Protein AF-A0A4W3H104-F1 (afdb_monomer_lite)

Structure (mmCIF, N/CA/C/O backbone):
data_AF-A0A4W3H104-F1
#
_entry.id   AF-A0A4W3H104-F1
#
loop_
_atom_site.group_PDB
_atom_site.id
_atom_site.type_symbol
_atom_site.label_atom_id
_atom_site.label_alt_id
_atom_site.label_comp_id
_atom_site.label_asym_id
_atom_site.label_entity_id
_atom_site.label_seq_id
_atom_site.pdbx_PDB_ins_code
_atom_site.Cartn_x
_atom_site.Cartn_y
_atom_site.Cartn_z
_atom_site.occupancy
_atom_site.B_iso_or_equiv
_atom_site.auth_seq_id
_atom_site.auth_comp_id
_atom_site.auth_asym_id
_atom_site.auth_atom_id
_atom_site.pdbx_PDB_model_num
ATOM 1 N N . MET A 1 1 ? 24.171 56.704 5.851 1.00 39.62 1 MET A N 1
ATOM 2 C CA . MET A 1 1 ? 23.236 55.945 4.999 1.00 39.62 1 MET A CA 1
ATOM 3 C C . MET A 1 1 ? 23.713 54.503 5.005 1.00 39.62 1 MET A C 1
ATOM 5 O O . MET A 1 1 ? 24.760 54.225 4.436 1.00 39.62 1 MET A O 1
ATOM 9 N N . SER A 1 2 ? 23.057 53.636 5.770 1.00 44.50 2 SER A N 1
ATOM 10 C CA . SER A 1 2 ? 23.425 52.221 5.900 1.00 44.50 2 SER A CA 1
ATOM 11 C C . SER A 1 2 ? 22.992 51.464 4.639 1.00 44.50 2 SER A C 1
ATOM 13 O O . SER A 1 2 ? 21.861 51.690 4.205 1.00 44.50 2 SER A O 1
ATOM 15 N N . PRO A 1 3 ? 23.820 50.593 4.036 1.00 44.66 3 PRO A N 1
ATOM 16 C CA . PRO A 1 3 ? 23.336 49.691 3.009 1.00 44.66 3 PRO A CA 1
ATOM 17 C C . PRO A 1 3 ? 22.601 48.520 3.668 1.00 44.66 3 PRO A C 1
ATOM 19 O O . PRO A 1 3 ? 23.023 47.961 4.681 1.00 44.66 3 PRO A O 1
ATOM 22 N N . SER A 1 4 ? 21.448 48.237 3.090 1.00 45.84 4 SER A N 1
ATOM 23 C CA . SER A 1 4 ? 20.409 47.339 3.554 1.00 45.84 4 SER A CA 1
ATOM 24 C C . SER A 1 4 ? 20.796 45.863 3.426 1.00 45.84 4 SER A C 1
ATOM 26 O O . SER A 1 4 ? 21.405 45.459 2.443 1.00 45.84 4 SER A O 1
ATOM 28 N N . CYS A 1 5 ? 20.380 45.091 4.432 1.00 51.78 5 CYS A N 1
ATOM 29 C CA . CYS A 1 5 ? 19.907 43.704 4.395 1.00 51.78 5 CYS A CA 1
ATOM 30 C C . CYS A 1 5 ? 20.330 42.823 3.202 1.00 51.78 5 CYS A C 1
ATOM 32 O O . CYS A 1 5 ? 19.723 42.880 2.137 1.00 51.78 5 CYS A O 1
ATOM 34 N N . LEU A 1 6 ? 21.251 41.890 3.451 1.00 42.16 6 LEU A N 1
ATOM 35 C CA . LEU A 1 6 ? 21.235 40.584 2.787 1.00 42.16 6 LEU A CA 1
ATOM 36 C C . LEU A 1 6 ? 20.348 39.659 3.636 1.00 42.16 6 LEU A C 1
ATOM 38 O O . LEU A 1 6 ? 20.689 39.441 4.804 1.00 42.16 6 LEU A O 1
ATOM 42 N N . PRO A 1 7 ? 19.203 39.163 3.130 1.00 42.78 7 PRO A N 1
ATOM 43 C CA . PRO A 1 7 ? 18.495 38.091 3.804 1.00 42.78 7 PRO A CA 1
ATOM 44 C C . PRO A 1 7 ? 19.377 36.837 3.792 1.00 42.78 7 PRO A C 1
ATOM 46 O O . PRO A 1 7 ? 20.099 36.551 2.838 1.00 42.78 7 PRO A O 1
ATOM 49 N N . THR A 1 8 ? 19.366 36.172 4.938 1.00 53.94 8 THR A N 1
ATOM 50 C CA . THR A 1 8 ? 20.047 34.929 5.283 1.00 53.94 8 THR A CA 1
ATOM 51 C C . THR A 1 8 ? 19.989 33.895 4.162 1.00 53.94 8 THR A C 1
ATOM 53 O O . THR A 1 8 ? 18.928 33.691 3.586 1.00 53.94 8 THR A O 1
ATOM 56 N N . GLY A 1 9 ? 21.131 33.240 3.918 1.00 50.03 9 GLY A N 1
ATOM 57 C CA . GLY A 1 9 ? 21.355 32.206 2.908 1.00 50.03 9 GLY A CA 1
ATOM 58 C C . GLY A 1 9 ? 20.162 31.296 2.638 1.00 50.03 9 GLY A C 1
ATOM 59 O O . GLY A 1 9 ? 19.893 30.364 3.389 1.00 50.03 9 GLY A O 1
ATOM 60 N N . GLU A 1 10 ? 19.491 31.566 1.527 1.00 46.28 10 GLU A N 1
ATOM 61 C CA . GLU A 1 10 ? 18.663 30.598 0.831 1.00 46.28 10 GLU A CA 1
ATOM 62 C C . GLU A 1 10 ? 19.593 29.771 -0.060 1.00 46.28 10 GLU A C 1
ATOM 64 O O . GLU A 1 10 ? 20.192 30.274 -1.012 1.00 46.28 10 GLU A O 1
ATOM 69 N N . ASP A 1 11 ? 19.798 28.512 0.321 1.00 55.34 11 ASP A N 1
ATOM 70 C CA . ASP A 1 11 ? 20.547 27.544 -0.469 1.00 55.34 11 ASP A CA 1
ATOM 71 C C . ASP A 1 11 ? 19.751 27.286 -1.769 1.00 55.34 11 ASP A C 1
ATOM 73 O O . ASP A 1 11 ? 18.634 26.766 -1.709 1.00 55.34 11 ASP A O 1
ATOM 77 N N . PRO A 1 12 ? 20.267 27.625 -2.969 1.00 51.31 12 PRO A N 1
ATOM 78 C CA . PRO A 1 12 ? 19.542 27.463 -4.238 1.00 51.31 12 PRO A CA 1
ATOM 79 C C . PRO A 1 12 ? 19.333 25.990 -4.644 1.00 51.31 12 PRO A C 1
ATOM 81 O O . PRO A 1 12 ? 18.870 25.706 -5.748 1.00 51.31 12 PRO A O 1
ATOM 84 N N . LEU A 1 13 ? 19.697 25.049 -3.770 1.00 52.78 13 LEU A N 1
ATOM 85 C CA . LEU A 1 13 ? 19.540 23.610 -3.945 1.00 52.78 13 LEU A CA 1
ATOM 86 C C . LEU A 1 13 ? 18.269 23.050 -3.291 1.00 52.78 13 LEU A C 1
ATOM 88 O O . LEU A 1 13 ? 17.824 21.984 -3.714 1.00 52.78 13 LEU A O 1
ATOM 92 N N . ASP A 1 14 ? 17.651 23.752 -2.332 1.00 50.72 14 ASP A N 1
ATOM 93 C CA . ASP A 1 14 ? 16.428 23.256 -1.678 1.00 50.72 14 ASP A CA 1
ATOM 94 C C . ASP A 1 14 ? 15.233 23.238 -2.644 1.00 50.72 14 ASP A C 1
ATOM 96 O O . ASP A 1 14 ? 14.489 22.261 -2.697 1.00 50.72 14 ASP A O 1
ATOM 100 N N . SER A 1 15 ? 15.121 24.241 -3.522 1.00 49.41 15 SER A N 1
ATOM 101 C CA . SER A 1 15 ? 14.058 24.327 -4.538 1.00 49.41 15 SER A CA 1
ATOM 102 C C . SER A 1 15 ? 14.244 23.367 -5.724 1.00 49.41 15 SER A C 1
ATOM 104 O O . SER A 1 15 ? 13.292 23.039 -6.435 1.00 49.41 15 SER A O 1
ATOM 106 N N . LEU A 1 16 ? 15.463 22.865 -5.952 1.00 50.09 16 LEU A N 1
ATOM 107 C CA . LEU A 1 16 ? 15.752 21.901 -7.023 1.00 50.09 16 LEU A CA 1
ATOM 108 C C . LEU A 1 16 ? 15.310 20.476 -6.663 1.00 50.09 16 LEU A C 1
ATOM 110 O O . LEU A 1 16 ? 15.001 19.680 -7.555 1.00 50.09 16 LEU A O 1
ATOM 114 N N . ASN A 1 17 ? 15.255 20.152 -5.371 1.00 53.25 17 ASN A N 1
ATOM 115 C CA . ASN A 1 17 ? 14.889 18.819 -4.913 1.00 53.25 17 ASN A CA 1
ATOM 116 C C . ASN A 1 17 ? 13.368 18.591 -4.999 1.00 53.25 17 ASN A C 1
ATOM 118 O O . ASN A 1 17 ? 12.931 17.559 -5.510 1.00 53.25 17 ASN A O 1
ATOM 122 N N . GLU A 1 18 ? 12.566 19.589 -4.623 1.00 52.66 18 GLU A N 1
ATOM 123 C CA . GLU A 1 18 ? 11.091 19.559 -4.659 1.00 52.66 18 GLU A CA 1
ATOM 124 C C . GLU A 1 18 ? 10.566 19.392 -6.096 1.00 52.66 18 GLU A C 1
ATOM 126 O O . GLU A 1 18 ? 9.766 18.502 -6.392 1.00 52.66 18 GLU A O 1
ATOM 131 N N . HIS A 1 19 ? 11.114 20.171 -7.037 1.00 54.62 19 HIS A N 1
ATOM 132 C CA . HIS A 1 19 ? 10.745 20.100 -8.452 1.00 54.62 19 HIS A CA 1
ATOM 133 C C . HIS A 1 19 ? 11.105 18.763 -9.120 1.00 54.62 19 HIS A C 1
ATOM 135 O O . HIS A 1 19 ? 10.423 18.336 -10.060 1.00 54.62 19 HIS A O 1
ATOM 141 N N . SER A 1 20 ? 12.152 18.075 -8.652 1.00 58.81 20 SER A N 1
ATOM 142 C CA . SER A 1 20 ? 12.543 16.761 -9.178 1.00 58.81 20 SER A CA 1
ATOM 143 C C . SER A 1 20 ? 11.587 15.655 -8.724 1.00 58.81 20 SER A C 1
ATOM 145 O O . SER A 1 20 ? 11.252 14.751 -9.492 1.00 58.81 20 SER A O 1
ATOM 147 N N . VAL A 1 21 ? 11.083 15.771 -7.499 1.00 62.28 21 VAL A N 1
ATOM 148 C CA . VAL A 1 21 ? 10.255 14.770 -6.838 1.00 62.28 21 VAL A CA 1
ATOM 149 C C . VAL A 1 21 ? 8.843 14.723 -7.432 1.00 62.28 21 VAL A C 1
ATOM 151 O O . VAL A 1 21 ? 8.380 13.646 -7.820 1.00 62.28 21 VAL A O 1
ATOM 154 N N . ASP A 1 22 ? 8.191 15.875 -7.609 1.00 62.59 22 ASP A N 1
ATOM 155 C CA . ASP A 1 22 ? 6.884 15.958 -8.279 1.00 62.59 22 ASP A CA 1
ATOM 156 C C . ASP A 1 22 ? 6.960 15.523 -9.749 1.00 62.59 22 ASP A C 1
ATOM 158 O O . ASP A 1 22 ? 6.057 14.862 -10.276 1.00 62.59 22 ASP A O 1
ATOM 162 N N . SER A 1 23 ? 8.083 15.815 -10.409 1.00 65.75 23 SER A N 1
ATOM 163 C CA . SER A 1 23 ? 8.339 15.381 -11.783 1.00 65.75 23 SER A CA 1
ATOM 164 C C . SER A 1 23 ? 8.490 13.857 -11.881 1.00 65.75 23 SER A C 1
ATOM 166 O O . SER A 1 23 ? 7.892 13.231 -12.761 1.00 65.75 23 SER A O 1
ATOM 168 N N . VAL A 1 24 ? 9.222 13.227 -10.955 1.00 68.94 24 VAL A N 1
ATOM 169 C CA . VAL A 1 24 ? 9.373 11.762 -10.887 1.00 68.94 24 VAL A CA 1
ATOM 170 C C . VAL A 1 24 ? 8.042 11.088 -10.554 1.00 68.94 24 VAL A C 1
ATOM 172 O O . VAL A 1 24 ? 7.685 10.098 -11.198 1.00 68.94 24 VAL A O 1
ATOM 175 N N . ALA A 1 25 ? 7.262 11.637 -9.619 1.00 69.25 25 ALA A N 1
ATOM 176 C CA . ALA A 1 25 ? 5.919 11.149 -9.311 1.00 69.25 25 ALA A CA 1
ATOM 177 C C . ALA A 1 25 ? 4.981 11.255 -10.527 1.00 69.25 25 ALA A C 1
ATOM 179 O O . ALA A 1 25 ? 4.214 10.328 -10.808 1.00 69.25 25 ALA A O 1
ATOM 180 N N . GLY A 1 26 ? 5.081 12.344 -11.297 1.00 68.56 26 GLY A N 1
ATOM 181 C CA . GLY A 1 26 ? 4.360 12.543 -12.553 1.00 68.56 26 GLY A CA 1
ATOM 182 C C . GLY A 1 26 ? 4.702 11.489 -13.609 1.00 68.56 26 GLY A C 1
ATOM 183 O O . GLY A 1 26 ? 3.797 10.883 -14.190 1.00 68.56 26 GLY A O 1
ATOM 184 N N . VAL A 1 27 ? 5.992 11.204 -13.811 1.00 71.38 27 VAL A N 1
ATOM 185 C CA . VAL A 1 27 ? 6.467 10.163 -14.741 1.00 71.38 27 VAL A CA 1
ATOM 186 C C . VAL A 1 27 ? 6.055 8.768 -14.273 1.00 71.38 27 VAL A C 1
ATOM 188 O O . VAL A 1 27 ? 5.571 7.973 -15.077 1.00 71.38 27 VAL A O 1
ATOM 191 N N . LEU A 1 28 ? 6.161 8.474 -12.976 1.00 65.25 28 LEU A N 1
ATOM 192 C CA . LEU A 1 28 ? 5.734 7.200 -12.397 1.00 65.25 28 LEU A CA 1
ATOM 193 C C . LEU A 1 28 ? 4.221 6.988 -12.579 1.00 65.25 28 LEU A C 1
ATOM 195 O O . LEU A 1 28 ? 3.778 5.917 -12.997 1.00 65.25 28 LEU A O 1
ATOM 199 N N . LYS A 1 29 ? 3.419 8.035 -12.352 1.00 70.00 29 LYS A N 1
ATOM 200 C CA . LYS A 1 29 ? 1.968 8.034 -12.584 1.00 70.00 29 LYS A CA 1
ATOM 201 C C . LYS A 1 29 ? 1.625 7.837 -14.064 1.00 70.00 29 LYS A C 1
ATOM 203 O O . LYS A 1 29 ? 0.693 7.094 -14.377 1.00 70.00 29 LYS A O 1
ATOM 208 N N . LEU A 1 30 ? 2.374 8.463 -14.975 1.00 65.06 30 LEU A N 1
ATOM 209 C CA . LEU A 1 30 ? 2.233 8.276 -16.424 1.00 65.06 30 LEU A CA 1
ATOM 210 C C . LEU A 1 30 ? 2.604 6.854 -16.855 1.00 65.06 30 LEU A C 1
ATOM 212 O O . LEU A 1 30 ? 1.867 6.250 -17.632 1.00 65.06 30 LEU A O 1
ATOM 216 N N . TYR A 1 31 ? 3.674 6.289 -16.299 1.00 67.56 31 TYR A N 1
ATOM 217 C CA . TYR A 1 31 ? 4.085 4.909 -16.544 1.00 67.56 31 TYR A CA 1
ATOM 218 C C . TYR A 1 31 ? 3.001 3.921 -16.099 1.00 67.56 31 TYR A C 1
ATOM 220 O O . TYR A 1 31 ? 2.607 3.039 -16.859 1.00 67.56 31 TYR A O 1
ATOM 228 N N . PHE A 1 32 ? 2.421 4.126 -14.913 1.00 68.19 32 PHE A N 1
ATOM 229 C CA . PHE A 1 32 ? 1.307 3.311 -14.420 1.00 68.19 32 PHE A CA 1
ATOM 230 C C . PHE A 1 32 ? 0.045 3.430 -15.279 1.00 68.19 32 PHE A C 1
ATOM 232 O O . PHE A 1 32 ? -0.689 2.453 -15.423 1.00 68.19 32 PHE A O 1
ATOM 239 N N . ARG A 1 33 ? -0.201 4.607 -15.865 1.00 66.69 33 ARG A N 1
ATOM 240 C CA . ARG A 1 33 ? -1.332 4.859 -16.768 1.00 66.69 33 ARG A CA 1
ATOM 241 C C . ARG A 1 33 ? -1.128 4.257 -18.163 1.00 66.69 33 ARG A C 1
ATOM 243 O O . ARG A 1 33 ? -2.111 3.880 -18.791 1.00 66.69 33 ARG A O 1
ATOM 250 N N . GLY A 1 34 ? 0.114 4.190 -18.644 1.00 61.72 34 GLY A N 1
ATOM 251 C CA . GLY A 1 34 ? 0.466 3.677 -19.972 1.00 61.72 34 GLY A CA 1
ATOM 252 C C . GLY A 1 34 ? 0.504 2.150 -20.084 1.00 61.72 34 GLY A C 1
ATOM 253 O O . GLY A 1 34 ? 0.608 1.623 -21.189 1.00 61.72 34 GLY A O 1
ATOM 254 N N . LEU A 1 35 ? 0.411 1.423 -18.968 1.00 64.12 35 LEU A N 1
ATOM 255 C CA . LEU A 1 35 ? 0.382 -0.036 -18.979 1.00 64.12 35 LEU A CA 1
ATOM 256 C C . LEU A 1 35 ? -0.973 -0.549 -19.478 1.00 64.12 35 LEU A C 1
ATOM 258 O O . LEU A 1 35 ? -2.026 -0.219 -18.936 1.00 64.12 35 LEU A O 1
ATOM 262 N N . SER A 1 36 ? -0.938 -1.429 -20.478 1.00 59.03 36 SER A N 1
ATOM 263 C CA . SER A 1 36 ? -2.115 -2.077 -21.075 1.00 59.03 36 SER A CA 1
ATOM 264 C C . SER A 1 36 ? -2.910 -2.940 -20.086 1.00 59.03 36 SER A C 1
ATOM 266 O O . SER A 1 36 ? -4.082 -3.233 -20.320 1.00 59.03 36 SER A O 1
ATOM 268 N N . ARG A 1 37 ? -2.308 -3.301 -18.948 1.00 60.78 37 ARG A N 1
ATOM 269 C CA . ARG A 1 37 ? -2.979 -3.913 -17.800 1.00 60.78 37 ARG A CA 1
ATOM 270 C C . ARG A 1 37 ? -2.819 -2.980 -16.594 1.00 60.78 37 ARG A C 1
ATOM 272 O O . ARG A 1 37 ? -1.681 -2.682 -16.231 1.00 60.78 37 ARG A O 1
ATOM 279 N N . PRO A 1 38 ? -3.914 -2.516 -15.963 1.00 65.00 38 PRO A N 1
ATOM 280 C CA . PRO A 1 38 ? -3.816 -1.607 -14.829 1.00 65.00 38 PRO A CA 1
ATOM 281 C C . PRO A 1 38 ? -3.024 -2.271 -13.701 1.00 65.00 38 PRO A C 1
ATOM 283 O O . PRO A 1 38 ? -3.304 -3.413 -13.336 1.00 65.00 38 PRO A O 1
ATOM 286 N N . ILE A 1 39 ? -2.042 -1.551 -13.147 1.00 66.56 39 ILE A N 1
ATOM 287 C CA . ILE A 1 39 ? -1.211 -2.061 -12.044 1.00 66.56 39 ILE A CA 1
ATOM 288 C C . ILE A 1 39 ? -2.069 -2.428 -10.841 1.00 66.56 39 ILE A C 1
ATOM 290 O O . ILE A 1 39 ? -1.772 -3.403 -10.164 1.00 66.56 39 ILE A O 1
ATOM 294 N N . PHE A 1 40 ? -3.139 -1.680 -10.580 1.00 65.31 40 PHE A N 1
ATOM 295 C CA . PHE A 1 40 ? -4.046 -1.990 -9.490 1.00 65.31 40 PHE A CA 1
ATOM 296 C C . PHE A 1 40 ? -5.239 -2.806 -10.002 1.00 65.31 40 PHE A C 1
ATOM 298 O O . PHE A 1 40 ? -5.976 -2.317 -10.867 1.00 65.31 40 PHE A O 1
ATOM 305 N N . PRO A 1 41 ? -5.474 -4.023 -9.480 1.00 68.00 41 PRO A N 1
ATOM 306 C CA . PRO A 1 41 ? -6.692 -4.758 -9.770 1.00 68.00 41 PRO A CA 1
ATOM 307 C C . PRO A 1 41 ? -7.879 -3.918 -9.300 1.00 68.00 41 PRO A C 1
ATOM 309 O O . PRO A 1 41 ? -8.016 -3.653 -8.104 1.00 68.00 41 PRO A O 1
ATOM 312 N N . LYS A 1 42 ? -8.740 -3.486 -10.229 1.00 70.25 42 LYS A N 1
ATOM 313 C CA . LYS A 1 42 ? -9.936 -2.689 -9.895 1.00 70.25 42 LYS A CA 1
ATOM 314 C C . LYS A 1 42 ? -10.832 -3.414 -8.891 1.00 70.25 42 LYS A C 1
ATOM 316 O O . LYS A 1 42 ? -11.422 -2.787 -8.022 1.00 70.25 42 LYS A O 1
ATOM 321 N N . GLU A 1 43 ? -10.852 -4.738 -8.974 1.00 74.12 43 GLU A N 1
ATOM 322 C CA . GLU A 1 43 ? -11.588 -5.639 -8.087 1.00 74.12 43 GLU A CA 1
ATOM 323 C C . GLU A 1 43 ? -11.173 -5.481 -6.617 1.00 74.12 43 GLU A C 1
ATOM 325 O O . GLU A 1 43 ? -12.009 -5.559 -5.726 1.00 74.12 43 GLU A O 1
ATOM 330 N N . LYS A 1 44 ? -9.899 -5.163 -6.352 1.00 77.25 44 LYS A N 1
ATOM 331 C CA . LYS A 1 44 ? -9.382 -4.982 -4.989 1.00 77.25 44 LYS A CA 1
ATOM 332 C C . LYS A 1 44 ? -9.727 -3.633 -4.383 1.00 77.25 44 LYS A C 1
ATOM 334 O O . LYS A 1 44 ? -9.660 -3.485 -3.169 1.00 77.25 44 LYS A O 1
ATOM 339 N N . PHE A 1 45 ? -10.135 -2.664 -5.198 1.00 82.12 45 PHE A N 1
ATOM 340 C CA . PHE A 1 45 ? -10.575 -1.368 -4.696 1.00 82.12 45 PHE A CA 1
ATOM 341 C C . PHE A 1 45 ? -11.836 -1.499 -3.833 1.00 82.12 45 PHE A C 1
ATOM 343 O O . PHE A 1 45 ? -11.916 -0.874 -2.780 1.00 82.12 45 PHE A O 1
ATOM 350 N N . ALA A 1 46 ? -12.778 -2.359 -4.235 1.00 84.44 46 ALA A N 1
ATOM 351 C CA . ALA A 1 46 ? -13.976 -2.644 -3.451 1.00 84.44 46 ALA A CA 1
ATOM 352 C C . ALA A 1 46 ? -13.624 -3.246 -2.079 1.00 84.44 46 ALA A C 1
ATOM 354 O O . ALA A 1 46 ? -14.097 -2.737 -1.065 1.00 84.44 46 ALA A O 1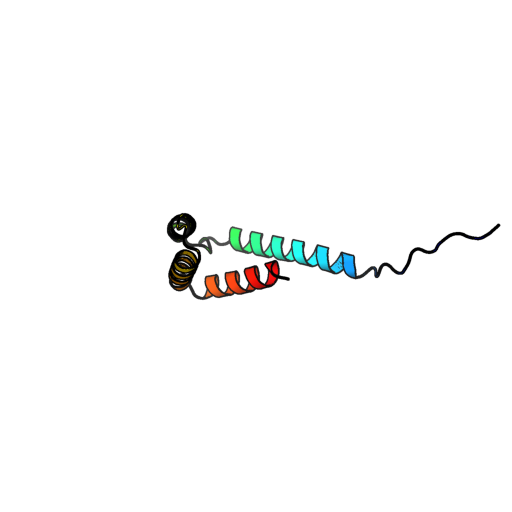
ATOM 355 N N . ASP A 1 47 ? -12.712 -4.229 -2.039 1.00 86.62 47 ASP A N 1
ATOM 356 C CA . ASP A 1 47 ? -12.215 -4.832 -0.792 1.00 86.62 47 ASP A CA 1
ATOM 357 C C . ASP A 1 47 ? -11.646 -3.763 0.167 1.00 86.62 47 ASP A C 1
ATOM 359 O O . ASP A 1 47 ? -11.923 -3.779 1.368 1.00 86.62 47 ASP A O 1
ATOM 363 N N . PHE A 1 48 ? -10.882 -2.793 -0.353 1.00 86.94 48 PHE A N 1
ATOM 364 C CA . PHE A 1 48 ? -10.363 -1.681 0.451 1.00 86.94 48 PHE A CA 1
ATOM 365 C C . PHE A 1 48 ? -11.467 -0.749 0.959 1.00 86.94 48 PHE A C 1
ATOM 367 O O . PHE A 1 48 ? -11.425 -0.358 2.124 1.00 86.94 48 PHE A O 1
ATOM 374 N N . MET A 1 49 ? -12.455 -0.404 0.128 1.00 88.00 49 MET A N 1
ATOM 375 C CA . MET A 1 49 ? -13.573 0.452 0.548 1.00 88.00 49 MET A CA 1
ATOM 376 C C . MET A 1 49 ? -14.381 -0.190 1.678 1.00 88.00 49 MET A C 1
ATOM 378 O O . MET A 1 49 ? -14.743 0.499 2.630 1.00 88.00 49 MET A O 1
ATOM 382 N N . THR A 1 50 ? -14.589 -1.508 1.630 1.00 89.12 50 THR A N 1
ATOM 383 C CA . THR A 1 50 ? -15.218 -2.254 2.728 1.00 89.12 50 THR A CA 1
ATOM 384 C C . THR A 1 50 ? -14.396 -2.169 4.012 1.00 89.12 50 THR A C 1
ATOM 386 O O . THR A 1 50 ? -14.959 -1.935 5.076 1.00 89.12 50 THR A O 1
ATOM 389 N N . CYS A 1 51 ? -13.064 -2.276 3.935 1.00 89.56 51 CYS A N 1
ATOM 390 C CA . CYS A 1 51 ? -12.209 -2.135 5.118 1.00 89.56 51 CYS A CA 1
ATOM 391 C C . CYS A 1 51 ? -12.318 -0.740 5.756 1.00 89.56 51 CYS A C 1
ATOM 393 O O . CYS A 1 51 ? -12.274 -0.616 6.976 1.00 89.56 51 CYS A O 1
ATOM 395 N N . VAL A 1 52 ? -12.441 0.322 4.951 1.00 88.81 52 VAL A N 1
ATOM 396 C CA . VAL A 1 52 ? -12.498 1.710 5.447 1.00 88.81 52 VAL A CA 1
ATOM 397 C C . VAL A 1 52 ? -13.780 1.992 6.236 1.00 88.81 52 VAL A C 1
ATOM 399 O O . VAL A 1 52 ? -13.749 2.812 7.151 1.00 88.81 52 VAL A O 1
ATOM 402 N N . GLN A 1 53 ? -14.870 1.281 5.932 1.00 91.31 53 GLN A N 1
ATOM 403 C CA . GLN A 1 53 ? -16.141 1.377 6.658 1.00 91.31 53 GLN A CA 1
ATOM 404 C C . GLN A 1 53 ? -16.084 0.753 8.062 1.00 91.31 53 GLN A C 1
ATOM 406 O O . GLN A 1 53 ? -16.972 0.998 8.873 1.00 91.31 53 GLN A O 1
ATOM 411 N N . THR A 1 54 ? -15.044 -0.025 8.380 1.00 91.81 54 THR A N 1
ATOM 412 C CA . THR A 1 54 ? -14.846 -0.581 9.721 1.00 91.81 54 THR A CA 1
ATOM 413 C C . THR A 1 54 ? -14.445 0.518 10.710 1.00 91.81 54 THR A C 1
ATOM 415 O O . THR A 1 54 ? -13.381 1.128 10.580 1.00 91.81 54 THR A O 1
ATOM 418 N N . GLU A 1 55 ? -15.270 0.733 11.738 1.00 91.75 55 GLU A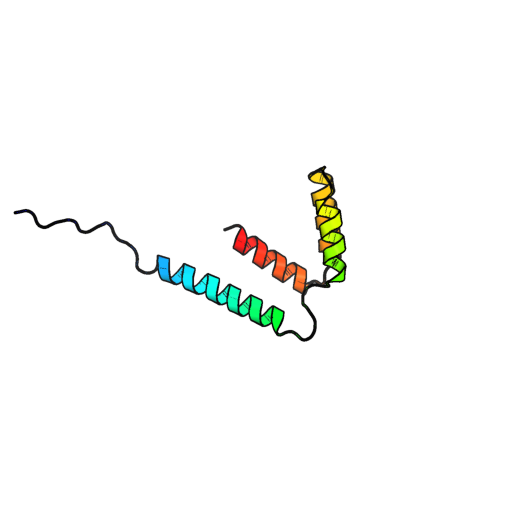 N 1
ATOM 419 C CA . GLU A 1 55 ? -15.043 1.754 12.773 1.00 91.75 55 GLU A CA 1
ATOM 420 C C . GLU A 1 55 ? -13.844 1.428 13.676 1.00 91.75 55 GLU A C 1
ATOM 422 O O . GLU A 1 55 ? -13.061 2.306 14.042 1.00 91.75 55 GLU A O 1
ATOM 427 N N . ASN A 1 56 ? -13.667 0.149 14.020 1.00 94.69 56 ASN A N 1
ATOM 428 C CA . ASN A 1 56 ? -12.567 -0.283 14.872 1.00 94.69 56 ASN A CA 1
ATOM 429 C C . ASN A 1 56 ? -11.232 -0.212 14.113 1.00 94.69 56 ASN A C 1
ATOM 431 O O . ASN A 1 56 ? -11.013 -0.934 13.141 1.00 94.69 56 ASN A O 1
ATOM 435 N N . LEU A 1 57 ? -10.312 0.624 14.602 1.00 93.00 57 LEU A N 1
ATOM 436 C CA . LEU A 1 57 ? -9.013 0.864 13.970 1.00 93.00 57 LEU A CA 1
ATOM 437 C C . LEU A 1 57 ? -8.132 -0.389 13.873 1.00 93.00 57 LEU A C 1
ATOM 439 O O . LEU A 1 57 ? -7.438 -0.559 12.870 1.00 93.00 57 LEU A O 1
ATOM 443 N N . LEU A 1 58 ? -8.151 -1.258 14.889 1.00 94.31 58 LEU A N 1
ATOM 444 C CA . LEU A 1 58 ? -7.343 -2.480 14.912 1.00 94.31 58 LEU A CA 1
ATOM 445 C C . LEU A 1 58 ? -7.875 -3.502 13.908 1.00 94.31 58 LEU A C 1
ATOM 447 O O . LEU A 1 58 ? -7.105 -4.046 13.117 1.00 94.31 58 LEU A O 1
ATOM 451 N N . GLU A 1 59 ? -9.193 -3.700 13.893 1.00 93.44 59 GLU A N 1
ATOM 452 C CA . GLU A 1 59 ? -9.849 -4.584 12.927 1.00 93.44 59 GLU A CA 1
ATOM 453 C C . GLU A 1 59 ? -9.657 -4.060 11.501 1.00 93.44 59 GLU A C 1
ATOM 455 O O . GLU A 1 59 ? -9.272 -4.800 10.599 1.00 93.44 59 GLU A O 1
ATOM 460 N N . ARG A 1 60 ? -9.810 -2.748 11.299 1.00 93.81 60 ARG A N 1
ATOM 461 C CA . ARG A 1 60 ? -9.549 -2.103 10.013 1.00 93.81 60 ARG A CA 1
ATOM 462 C C . ARG A 1 60 ? -8.114 -2.326 9.543 1.00 93.81 60 ARG A C 1
ATOM 464 O O . ARG A 1 60 ? -7.902 -2.704 8.393 1.00 93.81 60 ARG A O 1
ATOM 471 N N . ALA A 1 61 ? -7.123 -2.117 10.410 1.00 91.81 61 ALA A N 1
ATOM 472 C CA . ALA A 1 61 ? -5.718 -2.340 10.075 1.00 91.81 61 ALA A CA 1
ATOM 473 C C . ALA A 1 61 ? -5.446 -3.808 9.708 1.00 91.81 61 ALA A C 1
ATOM 475 O O . ALA A 1 61 ? -4.720 -4.086 8.749 1.00 91.81 61 ALA A O 1
ATOM 476 N N . TYR A 1 62 ? -6.062 -4.748 10.429 1.00 93.81 62 TYR A N 1
ATOM 477 C CA . TYR A 1 62 ? -5.978 -6.173 10.128 1.00 93.81 62 TYR A CA 1
ATOM 478 C C . TYR A 1 62 ? -6.569 -6.509 8.750 1.00 93.81 62 TYR A C 1
ATOM 480 O O . TYR A 1 62 ? -5.899 -7.145 7.930 1.00 93.81 62 TYR A O 1
ATOM 488 N N . GLN A 1 63 ? -7.777 -6.025 8.452 1.00 92.69 63 GLN A N 1
ATOM 489 C CA . GLN A 1 63 ? -8.444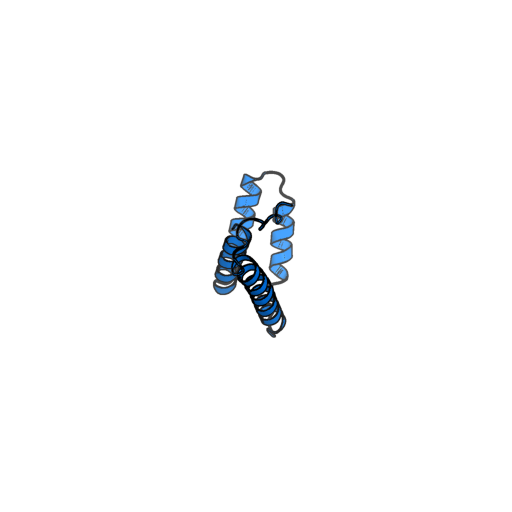 -6.248 7.167 1.00 92.69 63 GLN A CA 1
ATOM 490 C C . GLN A 1 63 ? -7.659 -5.627 6.004 1.00 92.69 63 GLN A C 1
ATOM 492 O O . GLN A 1 63 ? -7.390 -6.302 5.011 1.00 92.69 63 GLN A O 1
ATOM 497 N N . ILE A 1 64 ? -7.166 -4.393 6.156 1.00 91.44 64 ILE A N 1
ATOM 498 C CA . ILE A 1 64 ? -6.302 -3.743 5.157 1.00 91.44 64 ILE A CA 1
ATOM 499 C C . ILE A 1 64 ? -5.044 -4.582 4.906 1.00 91.44 64 ILE A C 1
ATOM 501 O O . ILE A 1 64 ? -4.690 -4.838 3.753 1.00 91.44 64 ILE A O 1
ATOM 505 N N . LYS A 1 65 ? -4.381 -5.071 5.963 1.00 91.19 65 LYS A N 1
ATOM 506 C CA . LYS A 1 65 ? -3.194 -5.931 5.839 1.00 91.19 65 LYS A CA 1
ATOM 507 C C . LYS A 1 65 ? -3.509 -7.228 5.090 1.00 91.19 65 LYS A C 1
ATOM 509 O O . LYS A 1 65 ? -2.700 -7.669 4.272 1.00 91.19 65 LYS A O 1
ATOM 514 N N . LYS A 1 66 ? -4.686 -7.815 5.324 1.00 91.69 66 LYS A N 1
ATOM 515 C CA . LYS A 1 66 ? -5.169 -9.010 4.620 1.00 91.69 66 LYS A CA 1
ATOM 516 C C . LYS A 1 66 ? -5.374 -8.737 3.130 1.00 91.69 66 LYS A C 1
ATOM 518 O O . LYS A 1 66 ? -4.852 -9.490 2.310 1.00 91.69 66 LYS A O 1
ATOM 523 N N . VAL A 1 67 ? -6.043 -7.641 2.769 1.00 90.19 67 VAL A N 1
ATOM 524 C CA . VAL A 1 67 ? -6.253 -7.249 1.363 1.00 90.19 67 VAL A CA 1
ATOM 525 C C . VAL A 1 67 ? -4.916 -6.979 0.669 1.00 90.19 67 VAL A C 1
ATOM 527 O O . VAL A 1 67 ? -4.673 -7.536 -0.404 1.00 90.19 67 VAL A O 1
ATOM 530 N N . ILE A 1 68 ? -4.003 -6.234 1.306 1.00 88.12 68 ILE A N 1
ATOM 531 C CA . ILE A 1 68 ? -2.642 -6.002 0.791 1.00 88.12 68 ILE A CA 1
ATOM 532 C C . ILE A 1 68 ? -1.905 -7.328 0.571 1.00 88.12 68 ILE A C 1
ATOM 534 O O . ILE A 1 68 ? -1.205 -7.485 -0.427 1.00 88.12 68 ILE A O 1
ATOM 538 N N . GLY A 1 69 ? -2.085 -8.304 1.464 1.00 89.31 69 GLY A N 1
ATOM 539 C CA . GLY A 1 69 ? -1.515 -9.645 1.338 1.00 89.31 69 GLY A CA 1
ATOM 540 C C . GLY A 1 69 ? -1.940 -10.390 0.069 1.00 89.31 69 GLY A C 1
ATOM 541 O O . GLY A 1 69 ? -1.152 -11.177 -0.450 1.00 89.31 69 GLY A O 1
ATOM 542 N N . THR A 1 70 ? -3.135 -10.104 -0.461 1.00 88.06 70 THR A N 1
ATOM 543 C CA . THR A 1 70 ? -3.656 -10.715 -1.699 1.00 88.06 70 THR A CA 1
ATOM 544 C C . THR A 1 70 ? -3.165 -10.048 -2.987 1.00 88.06 70 THR A C 1
ATOM 546 O O . 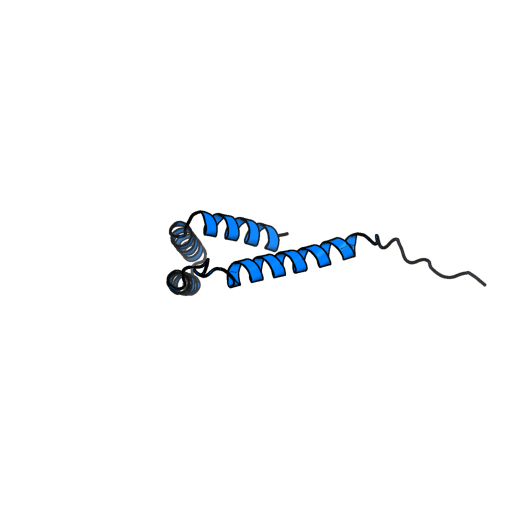THR A 1 70 ? -3.419 -10.560 -4.076 1.00 88.06 70 THR A O 1
ATOM 549 N N . LEU A 1 71 ? -2.467 -8.911 -2.893 1.00 84.81 71 LEU A N 1
ATOM 550 C CA . LEU A 1 71 ? -1.947 -8.204 -4.060 1.00 84.81 71 LEU A CA 1
ATOM 551 C C . LEU A 1 71 ? -0.658 -8.861 -4.595 1.00 84.81 71 LEU A C 1
ATOM 553 O O . LEU A 1 71 ? 0.191 -9.298 -3.810 1.00 84.81 71 LEU A O 1
ATOM 557 N N . PRO A 1 72 ? -0.449 -8.860 -5.926 1.00 84.56 72 PRO A N 1
ATOM 558 C CA . PRO A 1 72 ? 0.828 -9.195 -6.547 1.00 84.56 72 PRO A CA 1
ATOM 559 C C . PRO A 1 72 ? 2.042 -8.530 -5.882 1.00 84.56 72 PRO A C 1
ATOM 561 O O . PRO A 1 72 ? 1.995 -7.372 -5.459 1.00 84.56 72 PRO A O 1
ATOM 564 N N . SER A 1 73 ? 3.171 -9.249 -5.851 1.00 83.38 73 SER A N 1
ATOM 565 C CA . SER A 1 73 ? 4.415 -8.777 -5.222 1.00 83.38 73 SER A CA 1
ATOM 566 C C . SER A 1 73 ? 4.859 -7.403 -5.739 1.00 83.38 73 SER A C 1
ATOM 568 O O . SER A 1 73 ? 5.169 -6.525 -4.938 1.00 83.38 73 SER A O 1
ATOM 570 N N . ALA A 1 74 ? 4.787 -7.181 -7.057 1.00 80.44 74 ALA A N 1
ATOM 571 C CA . ALA A 1 74 ? 5.160 -5.913 -7.685 1.00 80.44 74 ALA A CA 1
ATOM 572 C C . ALA A 1 74 ? 4.362 -4.717 -7.135 1.00 80.44 74 ALA A C 1
ATOM 574 O O . ALA A 1 74 ? 4.931 -3.670 -6.841 1.00 80.44 74 ALA A O 1
ATOM 575 N N . ILE A 1 75 ? 3.056 -4.890 -6.910 1.00 81.56 75 ILE A N 1
ATOM 576 C CA . ILE A 1 75 ? 2.181 -3.833 -6.388 1.00 81.56 75 ILE A CA 1
ATOM 577 C C . ILE A 1 75 ? 2.525 -3.527 -4.933 1.00 81.56 75 ILE A C 1
ATOM 579 O O . ILE A 1 75 ? 2.614 -2.363 -4.555 1.00 81.56 75 ILE A O 1
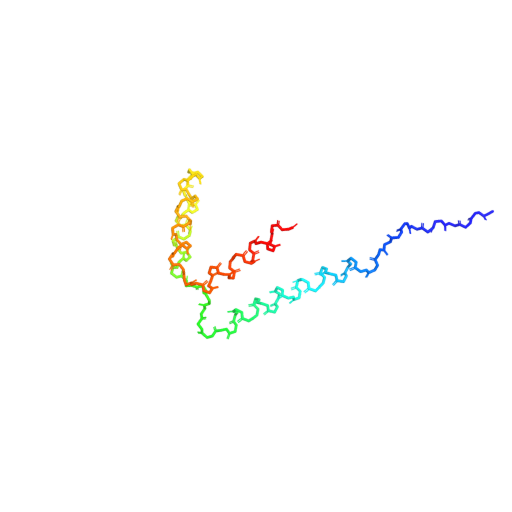ATOM 583 N N . ARG A 1 76 ? 2.772 -4.559 -4.115 1.00 84.56 76 ARG A N 1
ATOM 584 C CA . ARG A 1 76 ? 3.183 -4.373 -2.713 1.00 84.56 76 ARG A CA 1
ATOM 585 C C . ARG A 1 76 ? 4.508 -3.625 -2.601 1.00 84.56 76 ARG A C 1
ATOM 587 O O . ARG A 1 76 ? 4.686 -2.857 -1.663 1.00 84.56 76 ARG A O 1
ATOM 594 N N . VAL A 1 77 ? 5.438 -3.856 -3.528 1.00 84.50 77 VAL A N 1
ATOM 595 C CA . VAL A 1 77 ? 6.709 -3.123 -3.595 1.00 84.50 77 VAL A CA 1
ATOM 596 C C . VAL A 1 77 ? 6.450 -1.652 -3.922 1.00 84.50 77 VAL A C 1
ATOM 598 O O . VAL A 1 77 ? 6.871 -0.793 -3.153 1.00 84.50 77 VAL A O 1
ATOM 601 N N . VAL A 1 78 ? 5.679 -1.363 -4.976 1.00 82.00 78 VAL A N 1
ATOM 602 C CA . VAL A 1 78 ? 5.306 0.013 -5.353 1.00 82.00 78 VAL A CA 1
ATOM 603 C C . VAL A 1 78 ? 4.600 0.744 -4.210 1.00 82.00 78 VAL A C 1
ATOM 605 O O . VAL A 1 78 ? 5.000 1.850 -3.871 1.00 82.00 78 VAL A O 1
ATOM 608 N N . MET A 1 79 ? 3.599 0.127 -3.573 1.00 82.56 79 MET A N 1
ATOM 609 C CA . MET A 1 79 ? 2.891 0.727 -2.435 1.00 82.56 79 MET A CA 1
ATOM 610 C C . MET A 1 79 ? 3.837 1.044 -1.277 1.00 82.56 79 MET A C 1
ATOM 612 O O . MET A 1 79 ? 3.710 2.092 -0.660 1.00 82.56 79 MET A O 1
ATOM 616 N N . ARG A 1 80 ? 4.806 0.168 -0.989 1.00 84.12 80 ARG A N 1
ATOM 617 C CA . ARG A 1 80 ? 5.773 0.377 0.096 1.00 84.12 80 ARG A CA 1
ATOM 618 C C . ARG A 1 80 ? 6.658 1.592 -0.162 1.00 84.12 80 ARG A C 1
ATOM 620 O O . ARG A 1 80 ? 6.824 2.401 0.740 1.00 84.12 80 ARG A O 1
ATOM 627 N N . TYR A 1 81 ? 7.179 1.729 -1.381 1.00 83.31 81 TYR A N 1
ATOM 628 C CA . TYR A 1 81 ? 7.966 2.900 -1.766 1.00 83.31 81 TYR A CA 1
ATOM 629 C C . TYR A 1 81 ? 7.113 4.168 -1.818 1.00 83.31 81 TYR A C 1
ATOM 631 O O . TYR A 1 81 ? 7.555 5.201 -1.337 1.00 83.31 81 TYR A O 1
ATOM 639 N N . LEU A 1 82 ? 5.877 4.079 -2.314 1.00 80.44 82 LEU A N 1
ATOM 640 C CA . LEU A 1 82 ? 4.951 5.209 -2.351 1.00 80.44 82 LEU A CA 1
ATOM 641 C C . LEU A 1 82 ? 4.602 5.706 -0.942 1.00 80.44 82 LEU A C 1
ATOM 643 O O . LEU A 1 82 ? 4.657 6.900 -0.687 1.00 80.44 82 LEU A O 1
ATOM 647 N N . PHE A 1 83 ? 4.271 4.804 -0.015 1.00 80.12 83 PHE A N 1
ATOM 648 C CA . PHE A 1 83 ? 3.961 5.180 1.365 1.00 80.12 83 PHE A CA 1
ATOM 649 C C . PHE 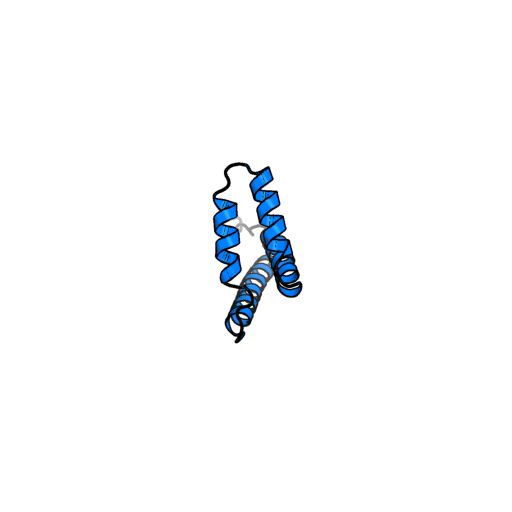A 1 83 ? 5.192 5.657 2.134 1.00 80.12 83 PHE A C 1
ATOM 651 O O . PHE A 1 83 ? 5.069 6.581 2.925 1.00 80.12 83 PHE A O 1
ATOM 658 N N . ALA A 1 84 ? 6.367 5.063 1.902 1.00 80.75 84 ALA A N 1
ATOM 659 C CA . ALA A 1 84 ? 7.614 5.552 2.489 1.00 80.75 84 ALA A CA 1
ATOM 660 C C . ALA A 1 84 ? 7.941 6.970 2.002 1.00 80.75 84 ALA A C 1
ATOM 662 O O . ALA A 1 84 ? 8.364 7.797 2.796 1.00 80.75 84 ALA A O 1
ATOM 663 N N . PHE A 1 85 ? 7.694 7.242 0.721 1.00 75.81 85 PHE A N 1
ATOM 664 C CA . PHE A 1 85 ? 7.868 8.555 0.116 1.00 75.81 85 PHE A CA 1
ATOM 665 C C . PHE A 1 85 ? 6.882 9.602 0.668 1.00 75.81 85 PHE A C 1
ATOM 667 O O . PHE A 1 85 ? 7.289 10.707 0.982 1.00 75.81 85 PHE A O 1
ATOM 674 N N . LEU A 1 86 ? 5.603 9.252 0.840 1.00 75.62 86 LEU A N 1
ATOM 675 C CA . LEU A 1 86 ? 4.578 10.165 1.379 1.00 75.62 86 LEU A CA 1
ATOM 676 C C . LEU A 1 86 ? 4.675 10.405 2.896 1.00 75.62 86 LEU A C 1
ATOM 678 O O . LEU A 1 86 ? 3.938 11.230 3.427 1.00 75.62 86 LEU A O 1
ATOM 682 N N . ASN A 1 87 ? 5.497 9.627 3.599 1.00 69.25 87 ASN A N 1
ATOM 683 C CA . ASN A 1 87 ? 5.678 9.703 5.049 1.00 69.25 87 ASN A CA 1
ATOM 684 C C . ASN A 1 87 ? 7.068 10.253 5.430 1.00 69.25 87 ASN A C 1
ATOM 686 O O . ASN A 1 87 ? 7.522 10.035 6.557 1.00 69.25 87 ASN A O 1
ATOM 690 N N . GLN A 1 88 ? 7.748 10.901 4.480 1.00 52.84 88 GLN A N 1
ATOM 691 C CA . GLN A 1 88 ? 8.830 11.857 4.723 1.00 52.84 88 GLN A CA 1
ATOM 692 C C . GLN A 1 88 ? 8.251 13.269 4.715 1.00 52.84 88 GLN A C 1
ATOM 694 O O . GLN A 1 88 ? 8.746 14.077 5.527 1.00 52.84 88 GLN A O 1
#

pLDDT: mean 72.42, std 16.03, range [39.62, 94.69]

Secondary structure (DSSP, 8-state):
-PPP-------TTHHHHHHHHHHHHHHHHHHHHH-SS-SS-HHHHHHHHHHHT---HHHHHHHHHHHHHTS-HHHHHHHHHHHHHHT-

Radius of gyration: 20.93 Å; chains: 1; bounding box: 40×67×36 Å

InterPro domains:
  IPR000198 Rho GTPase-activating protein domain [PF00620] (9-88)
  IPR000198 Rho GTPase-activating protein domain [PS50238] (1-88)
  IPR008936 Rho GTPase activation protein [G3DSA:1.10.555.10] (4-88)
  IPR008936 Rho GTPase activation protein [SSF48350] (13-87)
  IPR051627 SLIT-ROBO Rho GTPase-activating [PTHR14166] (8-88)

Organism: Callorhinchus milii (NCBI:txid7868)

Sequence (88 aa):
MSPSCLPTGEDPLDSLNEHSVDSVAGVLKLYFRGLSRPIFPKEKFADFMTCVQTENLLERAYQIKKVIGTLPSAIRVVMRYLFAFLNQ

Foldseek 3Di:
DDDDDDPPDDPPVVVVVVVVVVVVVVVVVVVQVPDPDRLDDPVLVVQLVVLVPDPDPVSSVVSVVVSLVPHDPVSVVVVVVVVVVVVD